Protein AF-A0A8J4SWQ5-F1 (afdb_monomer_lite)

Sequence (50 aa):
MKFTKNIGMVLLAVYLIIDGLLGFGLNLGPFVFLLYLVALAAGVLILIGR

Secondary structure (DSSP, 8-state):
--HHHHHHHHHHHHHHHHHHHHHTT----HHHHHHHHHHHHHHHHHHH--

Structure (mmCIF, N/CA/C/O backbone):
data_AF-A0A8J4SWQ5-F1
#
_entry.id   AF-A0A8J4SWQ5-F1
#
loop_
_atom_site.group_PDB
_atom_site.id
_atom_site.type_symbol
_atom_site.label_atom_id
_atom_site.label_alt_id
_atom_site.label_comp_id
_atom_site.label_asym_id
_atom_site.label_entity_id
_atom_site.label_seq_id
_atom_site.pdbx_PDB_ins_code
_atom_site.Cartn_x
_atom_site.Cartn_y
_atom_site.Cartn_z
_atom_site.occupancy
_atom_site.B_iso_or_equiv
_atom_site.auth_seq_id
_atom_site.auth_comp_id
_atom_site.auth_asym_id
_atom_site.auth_atom_id
_atom_site.pdbx_PDB_model_num
ATOM 1 N N . MET A 1 1 ? -19.828 -0.922 18.786 1.00 43.34 1 MET A N 1
ATOM 2 C CA . MET A 1 1 ? -18.392 -1.266 18.900 1.00 43.34 1 MET A CA 1
ATOM 3 C C . MET A 1 1 ? -18.044 -2.376 17.904 1.00 43.34 1 MET A C 1
ATOM 5 O O . MET A 1 1 ? -18.183 -3.545 18.220 1.00 43.34 1 MET A O 1
ATOM 9 N N . LYS A 1 2 ? -17.676 -2.024 16.662 1.00 48.34 2 LYS A N 1
ATOM 10 C CA . LYS A 1 2 ? -17.198 -2.968 15.622 1.00 48.34 2 LYS A CA 1
ATOM 11 C C . LYS A 1 2 ? -15.811 -2.585 15.077 1.00 48.34 2 LYS A C 1
ATOM 13 O O . LYS A 1 2 ? -15.359 -3.169 14.098 1.00 48.34 2 LYS A O 1
ATOM 18 N N . PHE A 1 3 ? -15.132 -1.627 15.714 1.00 52.00 3 PHE A N 1
ATOM 19 C CA . PHE A 1 3 ? -13.831 -1.109 15.276 1.00 52.00 3 PHE A CA 1
ATOM 20 C C . PHE A 1 3 ? -12.771 -2.217 15.152 1.00 52.00 3 PHE A C 1
ATOM 22 O O . PHE A 1 3 ? -12.024 -2.242 14.181 1.00 52.00 3 PHE A O 1
ATOM 29 N N . THR A 1 4 ? -12.784 -3.219 16.034 1.00 55.03 4 THR A N 1
ATOM 30 C CA . THR A 1 4 ? -11.858 -4.363 15.989 1.00 55.03 4 THR A CA 1
ATOM 31 C C . THR A 1 4 ? -12.115 -5.343 14.847 1.00 55.03 4 THR A C 1
ATOM 33 O O . THR A 1 4 ? -11.182 -6.012 14.417 1.00 55.03 4 THR A O 1
ATOM 36 N N . LYS A 1 5 ? -13.336 -5.410 14.292 1.00 58.50 5 LYS A N 1
ATOM 37 C CA . LYS A 1 5 ? -13.637 -6.319 13.169 1.00 58.50 5 LYS A CA 1
ATOM 38 C C . LYS A 1 5 ? -12.956 -5.864 11.876 1.00 58.50 5 LYS A C 1
ATOM 40 O O . LYS A 1 5 ? -12.772 -6.655 10.958 1.00 58.50 5 LYS A O 1
ATOM 45 N N . ASN A 1 6 ? -12.569 -4.589 11.830 1.00 68.75 6 ASN A N 1
ATOM 46 C CA . ASN A 1 6 ? -12.079 -3.942 10.637 1.00 68.75 6 ASN A CA 1
ATOM 47 C C 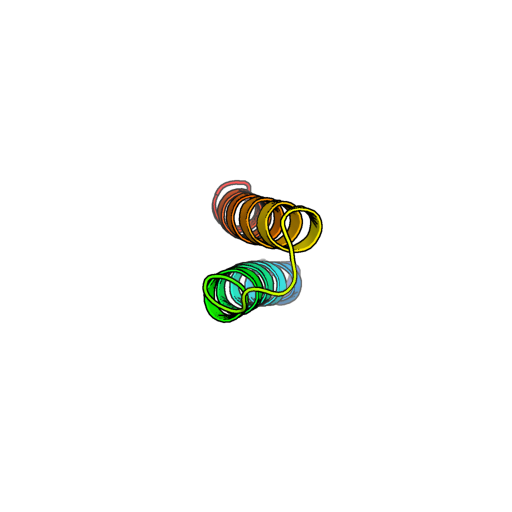. ASN A 1 6 ? -10.627 -3.420 10.742 1.00 68.75 6 ASN A C 1
ATOM 49 O O . ASN A 1 6 ? -10.070 -2.983 9.746 1.00 68.75 6 ASN A O 1
ATOM 53 N N . ILE A 1 7 ? -9.916 -3.550 11.857 1.00 77.69 7 ILE A N 1
ATOM 54 C CA . ILE A 1 7 ? -8.501 -3.115 11.906 1.00 77.69 7 ILE A CA 1
ATOM 55 C C . ILE A 1 7 ? -7.650 -3.758 10.787 1.00 77.69 7 ILE A C 1
ATOM 57 O O . ILE A 1 7 ? -6.890 -3.055 10.124 1.00 77.69 7 ILE A O 1
ATOM 61 N N . GLY A 1 8 ? -7.896 -5.037 10.467 1.00 79.19 8 GLY A N 1
ATOM 62 C CA . GLY A 1 8 ? -7.229 -5.767 9.379 1.00 79.19 8 GLY A CA 1
ATOM 63 C C . GLY A 1 8 ? -7.297 -5.076 8.012 1.00 79.19 8 GLY A C 1
ATOM 64 O O . GLY A 1 8 ? -6.253 -4.748 7.460 1.00 79.19 8 GLY A O 1
ATOM 65 N N . MET A 1 9 ? -8.489 -4.777 7.466 1.00 83.56 9 MET A N 1
ATOM 66 C CA . MET A 1 9 ? -8.511 -4.072 6.166 1.00 83.56 9 MET A CA 1
ATOM 67 C C . MET A 1 9 ? -8.082 -2.594 6.243 1.00 83.56 9 MET A C 1
ATOM 69 O O . MET A 1 9 ? -7.836 -2.014 5.196 1.00 83.56 9 MET A O 1
ATOM 73 N N . VAL A 1 10 ? -7.967 -1.969 7.434 1.00 83.19 10 VAL A N 1
ATOM 74 C CA . VAL A 1 10 ? -7.469 -0.577 7.516 1.00 83.19 10 VAL A CA 1
ATOM 75 C C . VAL A 1 10 ? -5.963 -0.646 7.330 1.00 83.19 10 VAL A C 1
ATOM 77 O O . VAL A 1 10 ? -5.416 0.059 6.494 1.00 83.19 10 VAL A O 1
ATOM 80 N N . LEU A 1 11 ? -5.316 -1.567 8.048 1.00 84.75 11 LEU A N 1
ATOM 81 C CA . LEU A 1 11 ? -3.910 -1.905 7.853 1.00 84.75 11 LEU A CA 1
ATOM 82 C C . LEU A 1 11 ? -3.620 -2.317 6.407 1.00 84.75 11 LEU A C 1
ATOM 84 O O . LEU A 1 11 ? -2.635 -1.852 5.849 1.00 84.75 11 LEU A O 1
ATOM 88 N N . LEU A 1 12 ? -4.486 -3.121 5.781 1.00 88.25 12 LEU A N 1
ATOM 89 C CA . LEU A 1 12 ? -4.327 -3.516 4.379 1.00 88.25 12 LEU A CA 1
ATOM 90 C C . LEU A 1 12 ? -4.438 -2.321 3.421 1.00 88.25 12 LEU A C 1
ATOM 92 O O . LEU A 1 12 ? -3.621 -2.197 2.517 1.00 88.25 12 LEU A O 1
ATOM 96 N N . ALA A 1 13 ? -5.400 -1.420 3.634 1.00 87.25 13 ALA A N 1
ATOM 97 C CA . ALA A 1 13 ? -5.528 -0.203 2.836 1.00 87.25 13 ALA A CA 1
ATOM 98 C C . ALA A 1 13 ? -4.294 0.701 2.968 1.00 87.25 13 ALA A C 1
ATOM 100 O O . ALA A 1 13 ? -3.741 1.144 1.965 1.00 87.25 13 ALA A O 1
ATOM 101 N N . VAL A 1 14 ? -3.832 0.930 4.201 1.00 89.94 14 VAL A N 1
ATOM 102 C CA . VAL A 1 14 ? -2.629 1.726 4.479 1.00 89.94 14 VAL A CA 1
ATOM 103 C C . VAL A 1 14 ? -1.393 1.076 3.855 1.00 89.94 14 VAL A C 1
ATOM 105 O O . VAL A 1 14 ? -0.598 1.769 3.229 1.00 89.94 14 VAL A O 1
ATOM 108 N N . TYR A 1 15 ? -1.257 -0.248 3.958 1.00 89.94 15 TYR A N 1
ATOM 109 C CA . TYR A 1 15 ? -0.163 -0.989 3.337 1.00 89.94 15 TYR A CA 1
ATOM 110 C C . TYR A 1 15 ? -0.170 -0.848 1.812 1.00 89.94 15 TYR A C 1
ATOM 112 O O . TYR A 1 15 ? 0.855 -0.495 1.250 1.00 89.94 15 TYR A O 1
ATOM 120 N N . LEU A 1 16 ? -1.316 -1.031 1.149 1.00 90.62 16 LEU A N 1
ATOM 121 C CA . LEU A 1 16 ? -1.432 -0.893 -0.309 1.00 90.62 16 LEU A CA 1
ATOM 122 C C . LEU A 1 16 ? -1.108 0.523 -0.804 1.00 90.62 16 LEU A C 1
ATOM 124 O O . LEU A 1 16 ? -0.508 0.682 -1.865 1.00 90.62 16 LE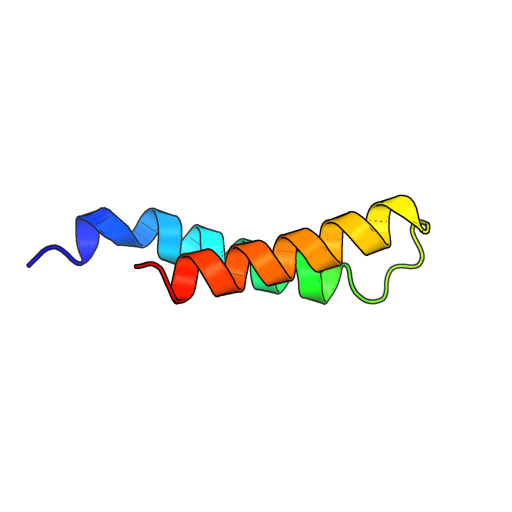U A O 1
ATOM 128 N N . ILE A 1 17 ? -1.475 1.552 -0.033 1.00 89.62 17 ILE A N 1
ATOM 129 C CA . ILE A 1 17 ? -1.136 2.944 -0.355 1.00 89.62 17 ILE A CA 1
ATOM 130 C C . ILE A 1 17 ? 0.369 3.177 -0.215 1.00 89.62 17 ILE A C 1
ATOM 132 O O . ILE A 1 17 ? 0.973 3.777 -1.100 1.00 89.62 17 ILE A O 1
ATOM 136 N N . ILE A 1 18 ? 0.978 2.706 0.877 1.00 89.88 18 ILE A N 1
ATOM 137 C CA . ILE A 1 18 ? 2.418 2.862 1.114 1.00 89.88 18 ILE A CA 1
ATOM 138 C C . ILE A 1 18 ? 3.223 2.067 0.081 1.00 89.88 18 ILE A C 1
ATOM 140 O O . ILE A 1 18 ? 4.169 2.605 -0.480 1.00 89.88 18 ILE A O 1
ATOM 144 N N . ASP A 1 19 ? 2.837 0.825 -0.204 1.00 87.25 19 ASP A N 1
ATOM 145 C CA . ASP A 1 19 ? 3.492 -0.046 -1.183 1.00 87.25 19 ASP A CA 1
ATOM 146 C C . ASP A 1 19 ? 3.395 0.536 -2.600 1.00 87.25 19 ASP A C 1
ATOM 148 O O . ASP A 1 19 ? 4.403 0.683 -3.291 1.00 87.25 19 ASP A O 1
ATOM 152 N N . GLY A 1 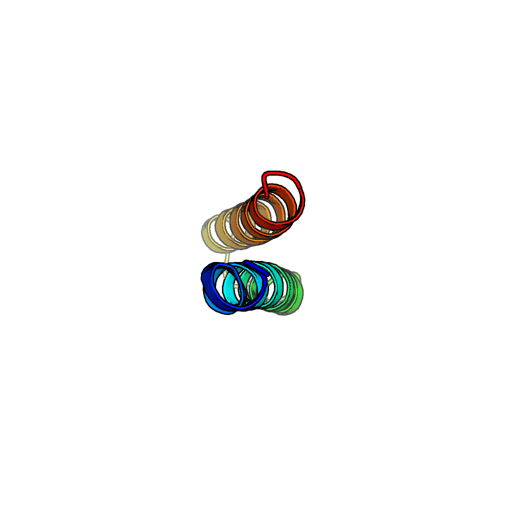20 ? 2.201 1.000 -2.988 1.00 86.44 20 GLY A N 1
ATOM 153 C CA . GLY A 1 20 ? 1.987 1.706 -4.247 1.00 86.44 20 GLY A CA 1
ATOM 154 C C . GLY A 1 20 ? 2.805 2.993 -4.353 1.00 86.44 20 GLY A C 1
ATOM 155 O O . GLY A 1 20 ? 3.378 3.251 -5.405 1.00 86.44 20 GLY A O 1
ATOM 156 N N . LEU A 1 21 ? 2.918 3.776 -3.273 1.00 85.62 21 LEU A N 1
ATOM 157 C CA . LEU A 1 21 ? 3.673 5.034 -3.257 1.00 85.62 21 LEU A CA 1
ATOM 158 C C . LEU A 1 21 ? 5.196 4.822 -3.250 1.00 85.62 21 LEU A C 1
ATOM 160 O O .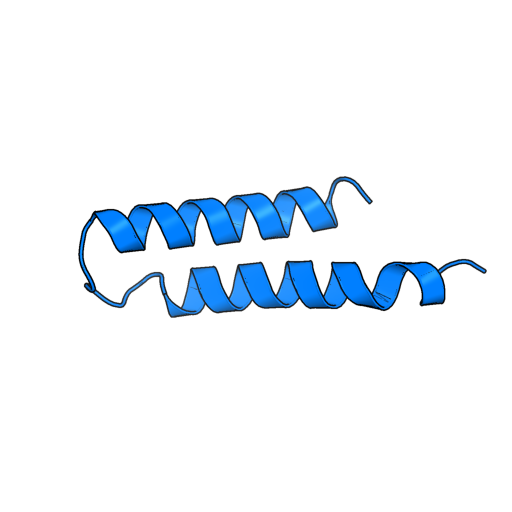 LEU A 1 21 ? 5.908 5.557 -3.925 1.00 85.62 21 LEU A O 1
ATOM 164 N N . LEU A 1 22 ? 5.697 3.815 -2.528 1.00 83.75 22 LEU A N 1
ATOM 165 C CA . LEU A 1 22 ? 7.115 3.428 -2.538 1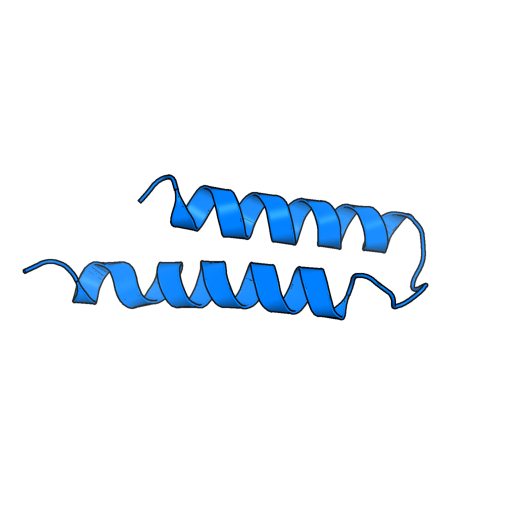.00 83.75 22 LEU A CA 1
ATOM 166 C C . LEU A 1 22 ? 7.526 2.824 -3.885 1.00 83.75 22 LEU A C 1
ATOM 168 O O . LEU A 1 22 ? 8.649 3.026 -4.345 1.00 83.75 22 LEU A O 1
ATOM 172 N N . GLY A 1 23 ? 6.609 2.105 -4.528 1.00 77.56 23 GLY A N 1
ATOM 173 C CA . GLY A 1 23 ? 6.770 1.605 -5.884 1.00 77.56 23 GLY A CA 1
ATOM 174 C C . GLY A 1 23 ? 6.733 2.691 -6.958 1.00 77.56 23 GLY A C 1
ATOM 175 O O . GLY A 1 23 ? 7.391 2.564 -7.995 1.00 77.56 23 GLY A O 1
ATOM 176 N N . PHE A 1 24 ? 6.007 3.784 -6.703 1.00 71.25 24 PHE A N 1
ATOM 177 C CA . PHE A 1 24 ? 5.858 4.932 -7.597 1.00 71.25 24 PHE A CA 1
ATOM 178 C C . PHE A 1 24 ? 7.167 5.735 -7.704 1.00 71.25 24 PHE A C 1
ATOM 180 O O . PHE A 1 24 ? 7.350 6.781 -7.092 1.00 71.25 24 PHE A O 1
ATOM 187 N N . GLY A 1 25 ? 8.116 5.222 -8.486 1.00 68.19 25 GLY A N 1
ATOM 188 C CA . GLY A 1 25 ? 9.434 5.836 -8.682 1.00 68.19 25 GLY A CA 1
ATOM 189 C C . GLY A 1 25 ? 10.543 4.824 -8.945 1.00 68.19 25 GLY A C 1
ATOM 190 O O . GLY A 1 25 ? 11.562 5.162 -9.550 1.00 68.19 25 GLY A O 1
ATOM 191 N N . LEU A 1 26 ? 10.327 3.560 -8.577 1.00 68.38 26 LEU A N 1
ATOM 192 C CA . LEU A 1 26 ? 11.197 2.470 -8.984 1.00 68.38 26 LEU A CA 1
ATOM 193 C C . LEU A 1 26 ? 10.843 2.113 -10.435 1.00 68.38 26 LEU A C 1
ATOM 195 O O . LEU A 1 26 ? 9.784 1.554 -10.711 1.00 68.38 26 LEU A O 1
ATOM 199 N N . ASN A 1 27 ? 11.716 2.478 -11.380 1.00 64.31 27 ASN A N 1
ATOM 200 C CA . ASN A 1 27 ? 11.607 2.177 -12.818 1.00 64.31 27 ASN A CA 1
ATOM 201 C C . ASN A 1 27 ? 11.783 0.663 -13.098 1.00 64.31 27 ASN A C 1
ATOM 203 O O . ASN A 1 27 ? 12.628 0.246 -13.882 1.00 64.31 27 ASN A O 1
ATOM 207 N N . LEU A 1 28 ? 10.986 -0.183 -12.439 1.00 70.06 28 LEU A N 1
ATOM 208 C CA . LEU A 1 28 ? 11.017 -1.647 -12.540 1.00 70.06 28 LEU A CA 1
ATOM 209 C C . LEU A 1 28 ? 10.284 -2.172 -13.787 1.00 70.06 28 LEU A C 1
ATOM 211 O O . LEU A 1 28 ? 10.197 -3.379 -13.998 1.00 70.06 28 LEU A O 1
ATOM 215 N N . GLY A 1 29 ? 9.776 -1.267 -14.627 1.00 76.50 29 GLY A N 1
ATOM 216 C CA . GLY A 1 29 ? 9.138 -1.566 -15.904 1.00 76.50 29 GLY A CA 1
ATOM 217 C C . GLY A 1 29 ? 7.646 -1.202 -15.956 1.00 76.50 29 GLY A C 1
ATOM 218 O O . GLY A 1 29 ? 6.992 -1.037 -14.922 1.00 76.50 29 GLY A O 1
ATOM 219 N N . PRO A 1 30 ? 7.077 -1.092 -17.171 1.00 73.69 30 PRO A N 1
ATOM 220 C CA . PRO A 1 30 ? 5.714 -0.595 -17.392 1.00 73.69 30 PRO A CA 1
ATOM 221 C C . PRO A 1 30 ? 4.620 -1.484 -16.782 1.00 73.69 30 PRO A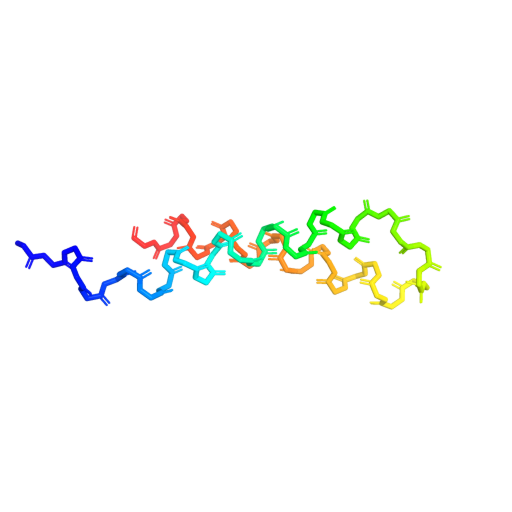 C 1
ATOM 223 O O . PRO A 1 30 ? 3.572 -0.984 -16.382 1.00 73.69 30 PRO A O 1
ATOM 226 N N . PHE A 1 31 ? 4.863 -2.792 -16.656 1.00 74.75 31 PHE A N 1
ATOM 227 C CA . PHE A 1 31 ? 3.922 -3.716 -16.014 1.00 74.75 31 PHE A CA 1
ATOM 228 C C . PHE A 1 31 ? 3.817 -3.477 -14.500 1.00 74.75 31 PHE A C 1
ATOM 230 O O . PHE A 1 31 ? 2.732 -3.534 -13.927 1.00 74.75 31 PHE A O 1
ATOM 237 N N . VAL A 1 32 ? 4.939 -3.144 -13.856 1.00 79.56 32 VAL A N 1
ATOM 238 C CA . VAL A 1 32 ? 5.004 -2.891 -12.411 1.00 79.56 32 VAL A CA 1
ATOM 239 C C . VAL A 1 32 ? 4.377 -1.536 -12.070 1.00 79.56 32 VAL A C 1
ATOM 241 O O . VAL A 1 32 ? 3.656 -1.417 -11.084 1.00 79.56 32 VAL A O 1
ATOM 244 N N . PHE A 1 33 ? 4.540 -0.538 -12.944 1.00 80.62 33 PHE A N 1
ATOM 245 C CA . PHE A 1 33 ? 3.859 0.754 -12.820 1.00 80.62 33 PHE A CA 1
ATOM 246 C C . PHE A 1 33 ? 2.329 0.612 -12.745 1.00 80.62 33 PHE A C 1
ATOM 248 O O . PHE A 1 33 ? 1.682 1.234 -11.901 1.00 80.62 33 PHE A O 1
ATOM 255 N N . LEU A 1 34 ? 1.751 -0.253 -13.586 1.00 83.31 34 LEU A N 1
ATOM 256 C CA . LEU A 1 34 ? 0.317 -0.542 -13.561 1.00 83.31 34 LEU A CA 1
ATOM 257 C C . LEU A 1 34 ? -0.118 -1.189 -12.238 1.00 83.31 34 LEU A C 1
ATOM 259 O O . LEU A 1 34 ? -1.167 -0.832 -11.706 1.00 83.31 34 LEU A O 1
ATOM 263 N N . LEU A 1 35 ? 0.696 -2.092 -11.680 1.00 86.50 35 LEU A N 1
ATOM 264 C CA . LEU A 1 35 ? 0.422 -2.724 -10.385 1.00 86.50 35 LEU A CA 1
ATOM 265 C C . LEU A 1 35 ? 0.406 -1.704 -9.240 1.00 86.50 35 LEU A C 1
ATOM 267 O O . LEU A 1 35 ? -0.484 -1.772 -8.398 1.00 86.50 35 LEU A O 1
ATOM 271 N N . TYR A 1 36 ? 1.311 -0.723 -9.234 1.00 85.50 36 TYR A N 1
ATOM 272 C CA . TYR A 1 36 ? 1.316 0.334 -8.215 1.00 85.50 36 TYR A CA 1
ATOM 273 C C . TYR A 1 36 ? 0.103 1.260 -8.310 1.00 85.50 36 TYR A C 1
ATOM 275 O O . TYR A 1 36 ? -0.467 1.642 -7.287 1.00 85.50 36 TYR A O 1
ATOM 283 N N . LEU A 1 37 ? -0.340 1.576 -9.530 1.00 85.94 37 LEU A N 1
ATOM 284 C CA . LEU A 1 37 ? -1.553 2.363 -9.745 1.00 85.94 37 LEU A CA 1
ATOM 285 C C . LEU A 1 37 ? -2.797 1.621 -9.231 1.00 85.94 37 LEU A C 1
ATOM 287 O O . LEU A 1 37 ? -3.654 2.214 -8.573 1.00 85.94 37 LEU A O 1
ATOM 291 N N . VAL A 1 38 ? -2.868 0.310 -9.481 1.00 89.38 38 VAL A N 1
ATOM 292 C CA . VAL A 1 38 ? -3.933 -0.560 -8.965 1.00 89.38 38 VAL A CA 1
ATOM 293 C C . VAL A 1 38 ? -3.849 -0.695 -7.444 1.00 89.38 38 VAL A C 1
ATOM 295 O O . VAL A 1 38 ? -4.887 -0.641 -6.791 1.00 89.38 38 VAL A O 1
ATOM 298 N N . ALA A 1 39 ? -2.652 -0.813 -6.861 1.00 90.44 39 ALA A N 1
ATOM 299 C CA . ALA A 1 39 ? -2.459 -0.872 -5.412 1.00 90.44 39 ALA A CA 1
ATOM 300 C C . ALA A 1 39 ? -2.952 0.412 -4.724 1.00 90.44 39 ALA A C 1
ATOM 302 O O . ALA A 1 39 ? -3.719 0.336 -3.764 1.00 90.44 39 ALA A O 1
ATOM 303 N N . LEU A 1 40 ? -2.616 1.587 -5.267 1.00 89.56 40 LEU A N 1
ATOM 304 C CA . LEU A 1 40 ? -3.134 2.871 -4.785 1.00 89.56 40 LEU A CA 1
ATOM 305 C C . LEU A 1 40 ? -4.662 2.949 -4.897 1.00 89.56 40 LEU A C 1
ATOM 307 O O . LEU A 1 40 ? -5.334 3.281 -3.920 1.00 89.56 40 LEU A O 1
ATOM 311 N N . ALA A 1 41 ? -5.222 2.606 -6.061 1.00 89.94 41 ALA A N 1
ATOM 312 C CA . ALA A 1 41 ? -6.668 2.622 -6.276 1.00 89.94 41 ALA A CA 1
ATOM 313 C C . ALA A 1 41 ? -7.402 1.658 -5.329 1.00 89.94 41 ALA A C 1
ATOM 315 O O . ALA A 1 41 ? -8.411 2.028 -4.731 1.00 89.94 41 ALA A O 1
ATOM 316 N N . ALA A 1 42 ? -6.875 0.446 -5.142 1.00 89.38 42 ALA A N 1
ATOM 317 C CA . ALA A 1 42 ? -7.419 -0.547 -4.223 1.00 89.38 42 ALA A CA 1
ATOM 318 C C . ALA A 1 42 ? -7.336 -0.074 -2.766 1.00 89.38 42 ALA A C 1
ATOM 320 O O . ALA A 1 42 ? -8.318 -0.177 -2.037 1.00 89.38 42 ALA A O 1
ATOM 321 N N . GLY A 1 43 ? -6.206 0.499 -2.345 1.00 89.44 43 GLY A N 1
ATOM 322 C CA . GLY A 1 43 ? -6.044 1.045 -1.000 1.00 89.44 43 GLY A CA 1
ATOM 323 C C . GLY A 1 43 ? -7.046 2.163 -0.694 1.00 89.44 43 GLY A C 1
ATOM 324 O O . GLY A 1 43 ? -7.689 2.145 0.355 1.00 89.44 43 GLY A O 1
ATOM 325 N N . VAL A 1 44 ? -7.260 3.084 -1.639 1.00 88.75 44 VAL A N 1
ATOM 326 C CA . VAL A 1 44 ? -8.261 4.159 -1.512 1.00 88.75 44 VAL A CA 1
ATOM 327 C C . VAL A 1 44 ? -9.689 3.602 -1.505 1.00 88.75 44 VAL A C 1
ATOM 329 O O . VAL A 1 44 ? -10.490 3.988 -0.654 1.00 88.75 44 VAL A O 1
ATOM 332 N N . LEU A 1 45 ? -10.015 2.655 -2.391 1.00 88.56 45 LEU A N 1
ATOM 333 C CA . LEU A 1 45 ? -11.339 2.022 -2.442 1.00 88.56 45 LEU A CA 1
ATOM 334 C C . LEU A 1 45 ? -11.674 1.250 -1.160 1.00 88.56 45 LEU A C 1
ATOM 336 O O . LEU A 1 45 ? -12.814 1.302 -0.707 1.00 88.56 45 LEU A O 1
ATOM 340 N N . ILE A 1 46 ? -10.702 0.572 -0.546 1.00 87.38 46 ILE A N 1
ATOM 341 C CA . ILE A 1 46 ? -10.892 -0.158 0.719 1.00 87.38 46 ILE A CA 1
ATOM 342 C C . ILE A 1 46 ? -11.091 0.805 1.899 1.00 87.38 46 ILE A C 1
ATOM 344 O O . ILE A 1 46 ? -11.777 0.459 2.860 1.00 87.38 46 ILE A O 1
ATOM 348 N N . LEU A 1 47 ? -10.515 2.008 1.835 1.00 82.62 47 LEU A N 1
ATOM 349 C CA . LEU A 1 47 ? -10.728 3.073 2.818 1.00 82.62 47 LEU A CA 1
ATOM 350 C C . LEU A 1 47 ? -12.103 3.740 2.675 1.00 82.62 47 LEU A C 1
ATOM 352 O O . LEU A 1 47 ? -12.728 4.036 3.687 1.00 82.62 47 LEU A O 1
ATOM 356 N N . ILE A 1 48 ? -12.569 3.963 1.441 1.00 82.62 48 ILE A N 1
ATOM 357 C CA . ILE A 1 48 ? -13.858 4.615 1.147 1.00 82.62 48 ILE A CA 1
ATOM 358 C C . ILE A 1 48 ? -15.041 3.652 1.301 1.00 82.62 48 ILE A C 1
ATOM 360 O O . ILE A 1 48 ? -16.091 4.037 1.806 1.00 82.62 48 ILE A O 1
ATOM 364 N N . GLY A 1 49 ? -14.904 2.408 0.842 1.00 71.50 49 GLY A N 1
ATOM 365 C CA . GLY A 1 49 ? -15.986 1.419 0.794 1.00 71.50 49 GLY A CA 1
ATOM 366 C C . GLY A 1 49 ? -16.297 0.747 2.132 1.00 71.50 49 GLY A C 1
ATOM 367 O O . GLY A 1 49 ? -16.873 -0.342 2.141 1.00 71.50 49 GLY A O 1
ATOM 368 N N . ARG A 1 50 ? -15.873 1.338 3.250 1.00 59.69 50 ARG A N 1
ATOM 369 C CA . ARG A 1 50 ? -15.837 0.691 4.556 1.00 59.69 50 ARG A CA 1
ATOM 370 C C . ARG A 1 50 ? -16.491 1.479 5.673 1.00 59.69 50 ARG A C 1
ATOM 372 O O . ARG A 1 50 ? -16.320 2.711 5.703 1.00 59.69 50 ARG A O 1
#

Radius of gyration: 12.53 Å; chains: 1; bounding box: 30×12×36 Å

Foldseek 3Di:
DCVVVCPVLLVQLVCLLVVLVVQVPPPPDPVSPVSSVVSNVVSVCSVVVD

pLDDT: mean 78.97, std 12.06, range [43.34, 90.62]